Protein AF-A0A9D5Q5E6-F1 (afdb_monomer_lite)

Structure (mmCIF, N/CA/C/O backbone):
data_AF-A0A9D5Q5E6-F1
#
_entry.id   AF-A0A9D5Q5E6-F1
#
loop_
_atom_site.group_PDB
_atom_site.id
_atom_site.type_symbol
_atom_site.label_atom_id
_atom_site.label_alt_id
_atom_site.label_comp_id
_atom_site.label_asym_id
_atom_site.label_entity_id
_atom_site.label_seq_id
_atom_site.pdbx_PDB_ins_code
_atom_site.Cartn_x
_atom_site.Cartn_y
_atom_site.Cartn_z
_atom_site.occupancy
_atom_site.B_iso_or_equiv
_atom_site.auth_seq_id
_atom_site.auth_comp_id
_atom_site.auth_asym_id
_atom_site.auth_atom_id
_atom_site.pdbx_PDB_model_num
ATOM 1 N N . MET A 1 1 ? -16.516 4.864 -11.987 1.00 48.09 1 MET A N 1
ATOM 2 C CA . MET A 1 1 ? -15.771 4.654 -13.246 1.00 48.09 1 MET A CA 1
ATOM 3 C C . MET A 1 1 ? -14.841 3.491 -12.986 1.00 48.09 1 MET A C 1
ATOM 5 O O . MET A 1 1 ? -14.212 3.522 -11.937 1.00 48.09 1 MET A O 1
ATOM 9 N N . ALA A 1 2 ? -14.815 2.476 -13.851 1.00 57.34 2 ALA A N 1
ATOM 10 C CA . ALA A 1 2 ? -13.846 1.395 -13.704 1.00 57.34 2 ALA A CA 1
ATOM 11 C C . ALA A 1 2 ? -12.434 1.985 -13.795 1.00 57.34 2 ALA A C 1
ATOM 13 O O . ALA A 1 2 ? -12.179 2.840 -14.645 1.00 57.34 2 ALA A O 1
ATOM 14 N N . LEU A 1 3 ? -11.553 1.569 -12.896 1.00 66.50 3 LEU A N 1
ATOM 15 C CA . LEU A 1 3 ? -10.148 1.951 -12.913 1.00 66.50 3 LEU A CA 1
ATOM 16 C C . LEU A 1 3 ? -9.490 1.656 -14.273 1.00 66.50 3 LEU A C 1
ATOM 18 O O . LEU A 1 3 ? -9.472 0.511 -14.727 1.00 66.50 3 LEU A O 1
ATOM 22 N N . GLU A 1 4 ? -8.895 2.678 -14.888 1.00 73.44 4 GLU A N 1
ATOM 23 C CA . GLU A 1 4 ? -8.031 2.489 -16.053 1.00 73.44 4 GLU A CA 1
ATOM 24 C C . GLU A 1 4 ? -6.673 1.936 -15.614 1.00 73.44 4 GLU A C 1
ATOM 26 O O . GLU A 1 4 ? -5.995 2.521 -14.767 1.00 73.44 4 GLU A O 1
ATOM 31 N N . ILE A 1 5 ? -6.290 0.800 -16.197 1.00 73.75 5 ILE A N 1
ATOM 32 C CA . ILE A 1 5 ? -5.029 0.112 -15.927 1.00 73.75 5 ILE A CA 1
ATOM 33 C C . ILE A 1 5 ? -4.116 0.250 -17.150 1.00 73.75 5 ILE A C 1
ATOM 35 O O . ILE A 1 5 ? -4.517 -0.177 -18.233 1.00 73.75 5 ILE A O 1
ATOM 39 N N . PRO A 1 6 ? -2.905 0.817 -17.001 1.00 76.31 6 PRO A N 1
ATOM 40 C CA . PRO A 1 6 ? -1.947 0.921 -18.100 1.00 76.31 6 PRO A CA 1
ATOM 41 C C . PRO A 1 6 ? -1.472 -0.436 -18.614 1.00 76.31 6 PRO A C 1
ATOM 43 O O . PRO A 1 6 ? -1.424 -1.416 -17.869 1.00 76.31 6 PRO A O 1
ATOM 46 N N . ASP A 1 7 ? -1.032 -0.468 -19.870 1.00 76.62 7 ASP A N 1
ATOM 47 C CA . ASP A 1 7 ? -0.421 -1.655 -20.467 1.00 76.62 7 ASP A CA 1
ATOM 48 C C . ASP A 1 7 ? 0.813 -2.131 -19.677 1.00 76.62 7 ASP A C 1
ATOM 50 O O . ASP A 1 7 ? 1.563 -1.344 -19.089 1.00 76.62 7 ASP A O 1
ATOM 54 N N . GLY A 1 8 ? 1.033 -3.449 -19.676 1.00 76.00 8 GLY A N 1
ATOM 55 C CA . GLY A 1 8 ? 2.128 -4.084 -18.931 1.00 76.00 8 GLY A CA 1
ATOM 56 C C . GLY A 1 8 ? 1.848 -4.275 -17.436 1.00 76.00 8 GLY A C 1
ATOM 57 O O . GLY A 1 8 ? 2.757 -4.611 -16.681 1.00 76.00 8 GLY A O 1
ATOM 58 N N . VAL A 1 9 ? 0.60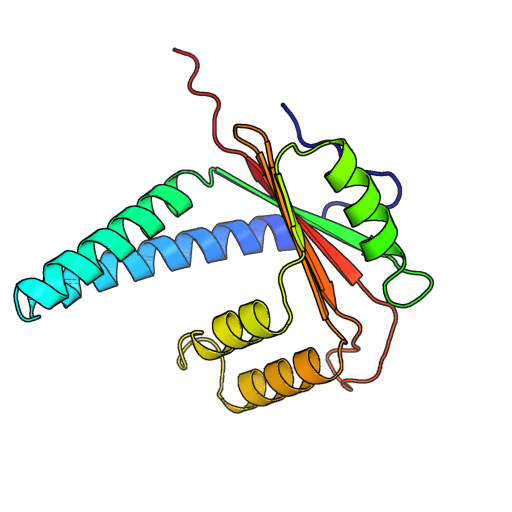0 -4.072 -17.007 1.00 83.44 9 VAL A N 1
ATOM 59 C CA . VAL A 1 9 ? 0.140 -4.294 -15.636 1.00 83.44 9 VAL A CA 1
ATOM 60 C C . VAL A 1 9 ? -0.845 -5.466 -15.614 1.00 83.44 9 VAL A C 1
ATOM 62 O O . VAL A 1 9 ? -1.860 -5.454 -16.309 1.00 83.44 9 VAL A O 1
ATOM 65 N N . VAL A 1 10 ? -0.562 -6.491 -14.809 1.00 84.75 10 VAL A N 1
ATOM 66 C CA . VAL A 1 10 ? -1.355 -7.729 -14.741 1.00 84.75 10 VAL A CA 1
ATOM 67 C C . VAL A 1 10 ? -1.984 -7.874 -13.361 1.00 84.75 10 VAL A C 1
ATOM 69 O O . VAL A 1 10 ? -1.306 -7.764 -12.340 1.00 84.75 10 VAL A O 1
ATOM 72 N N . ARG A 1 11 ? -3.294 -8.137 -13.308 1.00 84.56 11 ARG A N 1
ATOM 73 C CA . ARG A 1 11 ? -4.002 -8.376 -12.043 1.00 84.56 11 ARG A CA 1
ATOM 74 C C . ARG A 1 11 ? -3.534 -9.685 -11.411 1.00 84.56 11 ARG A C 1
ATOM 76 O O . ARG A 1 11 ? -3.594 -10.733 -12.049 1.00 84.56 11 ARG A O 1
ATOM 83 N N . ASP A 1 12 ? -3.169 -9.642 -10.135 1.00 84.31 12 ASP A N 1
ATOM 84 C CA . ASP A 1 12 ? -2.962 -10.842 -9.329 1.00 84.31 12 ASP A CA 1
ATOM 85 C C . ASP A 1 12 ? -4.245 -11.144 -8.548 1.00 84.31 12 ASP A C 1
ATOM 87 O O . ASP A 1 12 ? -4.551 -10.501 -7.540 1.00 84.31 12 ASP A O 1
ATOM 91 N N . ALA A 1 13 ? -5.017 -12.118 -9.030 1.00 82.62 13 ALA A N 1
ATOM 92 C CA . ALA A 1 13 ? -6.283 -12.500 -8.411 1.00 82.62 13 ALA A CA 1
ATOM 93 C C . ALA A 1 13 ? -6.100 -13.019 -6.975 1.00 82.62 13 ALA A C 1
ATOM 95 O O . ALA A 1 13 ? -6.855 -12.626 -6.088 1.00 82.62 13 ALA A O 1
ATOM 96 N N . ALA A 1 14 ? -5.070 -13.833 -6.721 1.00 80.44 14 ALA A N 1
ATOM 97 C CA . ALA A 1 14 ? -4.831 -14.414 -5.403 1.00 80.44 14 ALA A CA 1
ATOM 98 C C . ALA A 1 14 ? -4.438 -13.339 -4.380 1.00 80.44 14 ALA A C 1
ATOM 100 O O . ALA A 1 14 ? -4.939 -13.329 -3.254 1.00 80.44 14 ALA A O 1
ATOM 101 N N . LEU A 1 15 ? -3.571 -12.402 -4.776 1.00 76.31 15 LEU A N 1
ATOM 102 C CA . LEU A 1 15 ? -3.165 -11.286 -3.928 1.00 76.31 15 LEU A CA 1
ATOM 103 C C . LEU A 1 15 ? -4.311 -10.288 -3.719 1.00 76.31 15 LEU A C 1
ATOM 105 O O . LEU A 1 15 ? -4.460 -9.778 -2.612 1.00 76.31 15 LEU A O 1
ATOM 109 N N . SER A 1 16 ? -5.157 -10.071 -4.731 1.00 81.56 16 SER A N 1
ATOM 110 C CA . SER A 1 16 ? -6.384 -9.267 -4.614 1.00 81.56 16 SER A CA 1
ATOM 111 C C . SER A 1 16 ? -7.350 -9.864 -3.584 1.00 81.56 16 SER A C 1
ATOM 113 O O . SER A 1 16 ? -7.750 -9.190 -2.636 1.00 81.56 16 SER A O 1
ATOM 115 N N . GLU A 1 17 ? -7.661 -11.159 -3.692 1.00 82.06 17 GLU A N 1
ATOM 116 C CA . GLU A 1 17 ? -8.508 -11.869 -2.723 1.00 82.06 17 GLU A CA 1
ATOM 117 C C . GLU A 1 17 ? -7.907 -11.875 -1.312 1.00 82.06 17 GLU A C 1
ATOM 119 O O . GLU A 1 17 ? -8.618 -11.792 -0.306 1.00 82.06 17 GLU A O 1
ATOM 124 N N . HIS A 1 18 ? -6.583 -11.995 -1.209 1.00 79.19 18 HIS A N 1
ATOM 125 C CA . HIS A 1 18 ? -5.899 -11.943 0.075 1.00 79.19 18 HIS A CA 1
ATOM 126 C C . HIS A 1 18 ? -5.947 -10.542 0.700 1.00 79.19 18 HIS A C 1
ATOM 128 O O . HIS A 1 18 ? -6.211 -10.426 1.895 1.00 79.19 18 HIS A O 1
ATOM 134 N N . ALA A 1 19 ? -5.760 -9.486 -0.094 1.00 76.81 19 ALA A N 1
ATOM 135 C CA . ALA A 1 19 ? -5.818 -8.105 0.373 1.00 76.81 19 ALA A CA 1
ATOM 136 C C . ALA A 1 19 ? -7.210 -7.736 0.908 1.00 76.81 19 ALA A C 1
ATOM 138 O O . ALA A 1 19 ? -7.308 -7.136 1.979 1.00 76.81 19 ALA A O 1
ATOM 139 N N . VAL A 1 20 ? -8.281 -8.165 0.229 1.00 79.69 20 VAL A N 1
ATOM 140 C CA . VAL A 1 20 ? -9.662 -8.002 0.722 1.00 79.69 20 VAL A CA 1
ATOM 141 C C . VAL A 1 20 ? -9.845 -8.695 2.074 1.00 79.69 20 VAL A C 1
ATOM 143 O O . VAL A 1 20 ? -10.355 -8.084 3.013 1.00 79.69 20 VAL A O 1
ATOM 146 N N . ARG A 1 21 ? -9.366 -9.938 2.222 1.00 80.25 21 ARG A N 1
ATOM 147 C CA . ARG A 1 21 ? -9.436 -10.656 3.507 1.00 80.25 21 ARG A CA 1
ATOM 148 C C . ARG A 1 21 ? -8.668 -9.949 4.620 1.00 80.25 21 ARG A C 1
ATOM 150 O O . ARG A 1 21 ? -9.165 -9.877 5.738 1.00 80.25 21 ARG A O 1
ATOM 157 N N . ILE A 1 22 ? -7.478 -9.412 4.337 1.00 75.88 22 ILE A N 1
ATOM 158 C CA . ILE A 1 22 ? -6.718 -8.635 5.328 1.00 75.88 22 ILE A CA 1
ATOM 159 C C . ILE A 1 22 ? -7.503 -7.388 5.744 1.00 75.88 22 ILE A C 1
ATOM 161 O O . ILE A 1 22 ? -7.592 -7.112 6.938 1.00 75.88 22 ILE A O 1
ATOM 165 N N . ALA A 1 23 ? -8.096 -6.656 4.797 1.00 74.25 23 ALA A N 1
ATOM 166 C CA . ALA A 1 23 ? -8.898 -5.473 5.111 1.00 74.25 23 ALA A CA 1
ATOM 167 C C . ALA A 1 23 ? -10.092 -5.815 6.021 1.00 74.25 23 ALA A C 1
ATOM 169 O O . ALA A 1 23 ? -10.304 -5.135 7.025 1.00 74.25 23 ALA A O 1
ATOM 170 N N . GLN A 1 24 ? -10.785 -6.924 5.744 1.00 75.69 24 GLN A N 1
ATOM 171 C CA . GLN A 1 24 ? -11.865 -7.444 6.591 1.00 75.69 24 GLN A CA 1
ATOM 172 C C . GLN A 1 24 ? -11.375 -7.823 7.993 1.00 75.69 24 GLN A C 1
ATOM 174 O O . GLN A 1 24 ? -11.976 -7.438 8.994 1.00 75.69 24 GLN A O 1
ATOM 179 N N . MET A 1 25 ? -10.234 -8.509 8.099 1.00 75.81 25 MET A N 1
ATOM 180 C CA . MET A 1 25 ? -9.642 -8.822 9.403 1.00 75.81 25 MET A CA 1
ATOM 181 C C . MET A 1 25 ? -9.287 -7.555 10.196 1.00 75.81 25 MET A C 1
ATOM 183 O O . MET A 1 25 ? -9.464 -7.528 11.413 1.00 75.81 25 MET A O 1
ATOM 187 N N . VAL A 1 26 ? -8.792 -6.501 9.536 1.00 73.75 26 VAL A N 1
ATOM 188 C CA . VAL A 1 26 ? -8.505 -5.214 10.192 1.00 73.75 26 VAL A CA 1
ATOM 189 C C . VAL A 1 26 ? -9.796 -4.555 10.690 1.00 73.75 26 VAL A C 1
ATOM 191 O O . VAL A 1 26 ? -9.805 -4.072 11.822 1.00 73.75 26 VAL A O 1
ATOM 194 N N . GLN A 1 27 ? -10.892 -4.595 9.921 1.00 71.81 27 GLN A N 1
ATOM 195 C CA . GLN A 1 27 ? -12.209 -4.123 10.381 1.00 71.81 27 GLN A CA 1
ATOM 196 C C . GLN A 1 27 ? -12.664 -4.854 11.646 1.00 71.81 27 GLN A C 1
ATOM 198 O O . GLN A 1 27 ? -13.043 -4.214 12.627 1.00 71.81 27 GLN A O 1
ATOM 203 N N . GLU A 1 28 ? -12.565 -6.186 11.670 1.00 73.12 28 GLU A N 1
ATOM 204 C CA . GLU A 1 28 ? -12.929 -6.990 12.843 1.00 73.12 28 GLU A CA 1
ATOM 205 C C . GLU A 1 28 ? -12.081 -6.639 14.074 1.00 73.12 28 GLU A C 1
ATOM 207 O O . GLU A 1 28 ? -12.587 -6.598 15.199 1.00 73.12 28 GLU A O 1
ATOM 212 N N . GLN A 1 29 ? -10.785 -6.374 13.886 1.00 69.44 29 GLN A N 1
ATOM 213 C CA . GLN A 1 29 ? -9.899 -5.961 14.974 1.00 69.44 29 GLN A CA 1
ATOM 214 C C . GLN A 1 29 ? -10.208 -4.545 15.472 1.00 69.44 29 GLN A C 1
ATOM 216 O O . GLN A 1 29 ? -10.176 -4.314 16.681 1.00 69.44 29 GLN A O 1
ATOM 221 N N . MET A 1 30 ? -10.551 -3.615 14.579 1.00 71.94 30 MET A N 1
ATOM 222 C CA . MET A 1 30 ? -10.951 -2.260 14.964 1.00 71.94 30 MET A CA 1
ATOM 223 C C . MET A 1 30 ? -12.279 -2.239 15.725 1.00 71.94 30 MET A C 1
ATOM 225 O O . MET A 1 30 ? -12.372 -1.567 16.751 1.00 71.94 30 MET A O 1
ATOM 229 N N . ALA A 1 31 ? -13.249 -3.065 15.325 1.00 69.56 31 ALA A N 1
ATOM 230 C CA . ALA A 1 31 ? -14.492 -3.240 16.073 1.00 69.56 31 ALA A CA 1
ATOM 231 C C . ALA A 1 31 ? -14.241 -3.766 17.502 1.00 69.56 31 ALA A C 1
ATOM 233 O O . ALA A 1 31 ? -14.884 -3.330 18.457 1.00 69.56 31 ALA A O 1
ATOM 234 N N . ARG A 1 32 ? -13.261 -4.666 17.684 1.00 71.19 32 ARG A N 1
ATOM 235 C CA . ARG A 1 32 ? -12.840 -5.135 19.020 1.00 71.19 32 ARG A CA 1
ATOM 236 C C . ARG A 1 32 ? -12.134 -4.043 19.827 1.00 71.19 32 ARG A C 1
ATOM 238 O O . ARG A 1 32 ? -12.390 -3.923 21.022 1.00 71.19 32 ARG A O 1
ATOM 245 N N . LEU A 1 33 ? -11.280 -3.235 19.196 1.00 66.81 33 LEU A N 1
ATOM 246 C CA . LEU A 1 33 ? -10.624 -2.089 19.841 1.00 66.81 33 LEU A CA 1
ATOM 247 C C . LEU A 1 33 ? -11.650 -1.075 20.368 1.00 66.81 33 LEU A C 1
ATOM 249 O O . LEU A 1 33 ? -11.513 -0.635 21.506 1.00 66.81 33 LEU A O 1
ATOM 253 N N . GLN A 1 34 ? -12.711 -0.785 19.608 1.00 69.00 34 GLN A N 1
ATOM 254 C CA . GLN A 1 34 ? -13.804 0.101 20.038 1.00 69.00 34 GLN A CA 1
ATOM 255 C C . GLN A 1 34 ? -14.536 -0.412 21.294 1.00 69.00 34 GLN A C 1
ATOM 257 O O . GLN A 1 34 ? -15.027 0.369 22.104 1.00 69.00 34 GLN A O 1
ATOM 262 N N . GLN A 1 35 ? -14.603 -1.733 21.489 1.00 68.38 35 GLN A N 1
ATOM 263 C CA . GLN A 1 35 ? -15.181 -2.327 22.700 1.00 68.38 35 GLN A CA 1
ATOM 264 C C . GLN A 1 35 ? -14.236 -2.218 23.906 1.00 68.38 35 GLN A C 1
ATOM 266 O O . GLN A 1 35 ? -14.696 -2.098 25.040 1.00 68.38 35 GLN A O 1
ATOM 271 N N . MET A 1 36 ? -12.918 -2.235 23.680 1.00 63.53 36 MET A N 1
ATOM 272 C CA . MET A 1 36 ? -11.906 -2.135 24.739 1.00 63.53 36 MET A CA 1
ATOM 273 C C . MET A 1 36 ? -11.676 -0.696 25.219 1.00 63.53 36 MET A C 1
ATOM 275 O O . MET A 1 36 ? -11.332 -0.489 26.380 1.00 63.53 36 MET A O 1
ATOM 279 N N . THR A 1 37 ? -11.902 0.313 24.376 1.00 64.50 37 THR A N 1
ATOM 280 C CA . THR A 1 37 ? -11.772 1.735 24.755 1.00 64.50 37 THR A CA 1
ATOM 281 C C . THR A 1 37 ? -12.834 2.187 25.760 1.00 64.50 37 THR A C 1
ATOM 283 O O . THR A 1 37 ? -12.668 3.229 26.392 1.00 64.50 37 THR A O 1
ATOM 286 N N . ALA A 1 38 ? -13.877 1.378 25.995 1.00 62.81 38 ALA A N 1
ATOM 287 C CA . ALA A 1 38 ? -14.893 1.589 27.028 1.00 62.81 38 ALA A CA 1
ATOM 288 C C . ALA A 1 38 ? -14.334 1.701 28.461 1.00 62.81 38 ALA A C 1
ATOM 290 O O . ALA A 1 38 ? -15.033 2.180 29.351 1.00 62.81 38 ALA A O 1
ATOM 291 N N . THR A 1 39 ? -13.088 1.274 28.693 1.00 64.69 39 THR A N 1
ATOM 292 C CA . THR A 1 39 ? -12.419 1.340 30.001 1.00 64.69 39 THR A CA 1
ATOM 293 C C . THR A 1 39 ? -11.445 2.517 30.143 1.00 64.69 39 THR A C 1
ATOM 295 O O . THR A 1 39 ? -10.736 2.596 31.146 1.00 64.69 39 THR A O 1
ATOM 298 N N . MET A 1 40 ? -11.346 3.404 29.145 1.00 75.38 40 MET A N 1
ATOM 299 C CA . MET A 1 40 ? -10.435 4.558 29.156 1.00 75.38 40 MET A CA 1
ATOM 300 C C . MET A 1 40 ? -11.063 5.793 29.824 1.00 75.38 40 MET A C 1
ATOM 302 O O . MET A 1 40 ? -12.274 5.881 29.997 1.00 75.38 40 MET A O 1
ATOM 306 N N . ALA A 1 41 ? -10.230 6.773 30.198 1.00 76.88 41 ALA A N 1
ATOM 307 C CA . ALA A 1 41 ? -10.711 8.079 30.653 1.00 76.88 41 ALA A CA 1
ATOM 308 C C . ALA A 1 41 ? -11.480 8.800 29.528 1.00 76.88 41 ALA A C 1
ATOM 310 O O . ALA A 1 41 ? -11.057 8.750 28.371 1.00 76.88 41 ALA A O 1
ATOM 311 N N . ALA A 1 42 ? -12.573 9.488 29.879 1.00 75.25 42 ALA A N 1
ATOM 312 C CA . ALA A 1 42 ? -13.582 9.986 28.936 1.00 75.25 42 ALA A CA 1
ATOM 313 C C . ALA A 1 42 ? -13.010 10.809 27.764 1.00 75.25 42 ALA A C 1
ATOM 315 O O . ALA A 1 42 ? -13.370 10.568 26.615 1.00 75.25 42 ALA A O 1
ATOM 316 N N . ASP A 1 43 ? -12.068 11.718 28.021 1.00 75.00 43 ASP A N 1
ATOM 317 C CA . ASP A 1 43 ? -11.520 12.594 26.974 1.00 75.00 43 ASP A CA 1
ATOM 318 C C . ASP A 1 43 ? -10.640 11.831 25.968 1.00 75.00 43 ASP A C 1
ATOM 320 O O . ASP A 1 43 ? -10.718 12.054 24.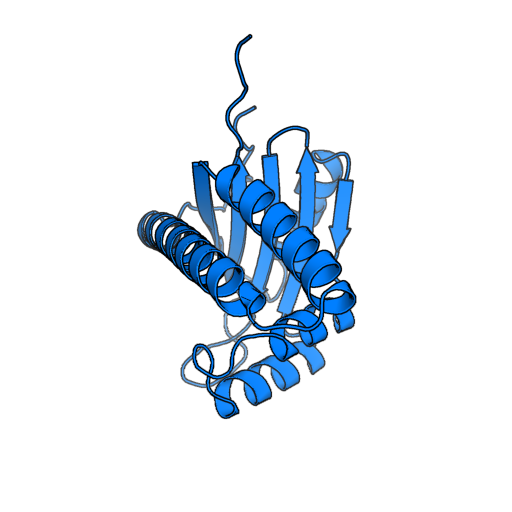760 1.00 75.00 43 ASP A O 1
ATOM 324 N N . ALA A 1 44 ? -9.838 10.872 26.446 1.00 67.12 44 ALA A N 1
ATOM 325 C CA . ALA A 1 44 ? -9.031 10.007 25.583 1.00 67.12 44 ALA A CA 1
ATOM 326 C C . ALA A 1 44 ? -9.910 9.005 24.817 1.00 67.12 44 ALA A C 1
ATOM 328 O O . ALA A 1 44 ? -9.636 8.691 23.660 1.00 67.12 44 ALA A O 1
ATOM 329 N N . GLN A 1 45 ? -10.989 8.537 25.445 1.00 72.12 45 GLN A N 1
ATOM 330 C CA . GLN A 1 45 ? -11.961 7.641 24.833 1.00 72.12 45 GLN A CA 1
ATOM 331 C C . GLN A 1 45 ? -12.676 8.299 23.645 1.00 72.12 45 GLN A C 1
ATOM 333 O O . GLN A 1 45 ? -12.833 7.651 22.615 1.00 72.12 45 GLN A O 1
ATOM 338 N N . VAL A 1 46 ? -13.071 9.574 23.749 1.00 76.62 46 VAL A N 1
ATOM 339 C CA . VAL A 1 46 ? -13.742 10.298 22.652 1.00 76.62 46 VAL A CA 1
ATOM 340 C C . VAL A 1 46 ? -12.839 10.407 21.422 1.00 76.62 46 VAL A C 1
ATOM 342 O O . VAL A 1 46 ? -13.266 10.056 20.324 1.00 76.62 46 VAL A O 1
ATOM 345 N N . VAL A 1 47 ? -11.582 10.828 21.604 1.00 72.44 47 VAL A N 1
ATOM 346 C CA . VAL A 1 47 ? -10.624 10.993 20.494 1.00 72.44 47 VAL A CA 1
ATOM 347 C C . VAL A 1 47 ? -10.322 9.655 19.820 1.00 72.44 47 VAL A C 1
ATOM 349 O O . VAL A 1 47 ? -10.326 9.556 18.593 1.00 72.44 47 VAL A O 1
ATOM 352 N N . VAL A 1 48 ? -10.089 8.606 20.612 1.00 69.56 48 VAL A N 1
ATOM 353 C CA . VAL A 1 48 ? -9.797 7.271 20.077 1.00 69.56 48 VAL A CA 1
ATOM 354 C C . VAL A 1 48 ? -11.024 6.680 19.381 1.00 69.56 48 VAL A C 1
ATOM 356 O O . VAL A 1 48 ? -10.884 6.117 18.299 1.00 69.56 48 VAL A O 1
ATOM 359 N N . ASN A 1 49 ? -12.227 6.846 19.936 1.00 74.75 49 ASN A N 1
ATOM 360 C CA . ASN A 1 49 ? -13.452 6.357 19.305 1.00 74.75 49 ASN A CA 1
ATOM 361 C C . ASN A 1 49 ? -13.749 7.075 17.988 1.00 74.75 49 ASN A C 1
ATOM 363 O O . ASN A 1 49 ? -14.107 6.401 17.031 1.00 74.75 49 ASN A O 1
ATOM 367 N N . GLN A 1 50 ? -13.527 8.390 17.895 1.00 75.12 50 GLN A N 1
ATOM 368 C CA . GLN A 1 50 ? -13.641 9.106 16.620 1.00 75.12 50 GLN A CA 1
ATOM 369 C C . GLN A 1 50 ? -12.637 8.595 15.585 1.00 75.12 50 GLN A C 1
ATOM 371 O O . GLN A 1 50 ? -13.009 8.344 14.442 1.00 75.12 50 GLN A O 1
ATOM 376 N N . ALA A 1 51 ? -11.378 8.382 15.979 1.00 69.50 51 ALA A N 1
ATOM 377 C CA . ALA A 1 51 ? -10.366 7.843 15.074 1.00 69.50 51 ALA A CA 1
ATOM 378 C C . ALA A 1 51 ? -10.711 6.419 14.595 1.00 69.50 51 ALA A C 1
ATOM 380 O O . ALA A 1 51 ? -10.511 6.097 13.423 1.00 69.50 51 ALA A O 1
ATOM 381 N N . ILE A 1 52 ? -11.253 5.575 15.482 1.00 72.62 52 ILE A N 1
ATOM 382 C CA . ILE A 1 52 ? -11.708 4.221 15.140 1.00 72.62 52 ILE A CA 1
ATOM 383 C C . ILE A 1 52 ? -12.941 4.273 14.234 1.00 72.62 52 ILE A C 1
ATOM 385 O O . ILE A 1 52 ? -12.956 3.585 13.220 1.00 72.62 52 ILE A O 1
ATOM 389 N N . GLU A 1 53 ? -13.942 5.097 14.544 1.00 76.50 53 GLU A N 1
ATOM 390 C CA . GLU A 1 53 ? -15.145 5.254 13.719 1.00 76.50 53 GLU A CA 1
ATOM 391 C C . GLU A 1 53 ? -14.808 5.775 12.321 1.00 76.50 53 GLU A C 1
ATOM 393 O O . GLU A 1 53 ? -15.310 5.244 11.332 1.00 76.50 53 GLU A O 1
ATOM 398 N N . GLU A 1 54 ? -13.910 6.756 12.202 1.00 72.44 54 GLU A N 1
ATOM 399 C CA . GLU A 1 54 ? -13.438 7.225 10.900 1.00 72.44 54 GLU A CA 1
ATOM 400 C C . GLU A 1 54 ? -12.680 6.138 10.133 1.00 72.44 54 GLU A C 1
ATOM 402 O O . GLU A 1 54 ? -12.869 5.990 8.922 1.00 72.44 54 GLU A O 1
ATOM 407 N N . ALA A 1 55 ? -11.823 5.371 10.811 1.00 69.56 55 ALA A N 1
ATOM 408 C CA . ALA A 1 55 ? -11.083 4.281 10.189 1.00 69.56 55 ALA A CA 1
ATOM 409 C C . ALA A 1 55 ? -12.021 3.152 9.731 1.00 69.56 55 ALA A C 1
ATOM 411 O O . ALA A 1 55 ? -11.906 2.694 8.594 1.00 69.56 55 ALA A O 1
ATOM 412 N N . MET A 1 56 ? -12.994 2.764 10.559 1.00 70.38 56 MET A N 1
ATOM 413 C CA . MET A 1 56 ? -14.022 1.781 10.217 1.00 70.38 56 MET A CA 1
ATOM 414 C C . MET A 1 56 ? -14.899 2.270 9.067 1.00 70.38 56 MET A C 1
ATOM 416 O O . MET A 1 56 ? -15.055 1.549 8.093 1.00 70.38 56 MET A O 1
ATOM 420 N N . ALA A 1 57 ? -15.368 3.520 9.086 1.00 68.88 57 ALA A N 1
ATOM 421 C CA . ALA A 1 57 ? -16.158 4.082 7.991 1.00 68.88 57 ALA A CA 1
ATOM 422 C C . ALA A 1 57 ? -15.381 4.145 6.663 1.00 68.88 57 ALA A C 1
ATOM 424 O O . ALA A 1 57 ? -15.979 4.058 5.590 1.00 68.88 57 ALA A O 1
ATOM 425 N N . ARG A 1 58 ? -14.051 4.309 6.706 1.00 67.19 58 ARG A N 1
ATOM 426 C CA . ARG A 1 58 ? -13.186 4.239 5.516 1.00 67.19 58 ARG A CA 1
ATOM 427 C C . ARG A 1 58 ? -12.980 2.807 5.031 1.00 67.19 58 ARG A C 1
ATOM 429 O O . ARG A 1 58 ? -12.903 2.610 3.824 1.00 67.19 58 ARG A O 1
ATOM 436 N N . LEU A 1 59 ? -12.880 1.839 5.940 1.00 69.12 59 LEU A N 1
ATOM 437 C CA . LEU A 1 59 ? -12.740 0.425 5.598 1.00 69.12 59 LEU A CA 1
ATOM 438 C C . LEU A 1 59 ? -14.061 -0.181 5.102 1.00 69.12 59 LEU A C 1
ATOM 440 O O . LEU A 1 59 ? -14.040 -0.917 4.126 1.00 69.12 59 LEU A O 1
ATOM 444 N N . ASP A 1 60 ? -15.206 0.187 5.684 1.00 67.88 60 ASP A N 1
ATOM 445 C CA . ASP A 1 60 ? -16.553 -0.269 5.275 1.00 67.88 60 ASP A CA 1
ATOM 446 C C . ASP A 1 60 ? -16.906 0.149 3.851 1.00 67.88 60 ASP A C 1
ATOM 448 O O . ASP A 1 60 ? -17.722 -0.468 3.175 1.00 67.88 60 ASP A O 1
ATOM 452 N N . ARG A 1 61 ? -16.251 1.206 3.382 1.00 66.06 61 ARG A N 1
ATOM 453 C CA . ARG A 1 61 ? -16.337 1.704 2.015 1.00 66.06 61 ARG A CA 1
ATOM 454 C C . ARG A 1 61 ? -15.519 0.863 1.020 1.00 66.06 61 ARG A C 1
ATOM 456 O O . ARG A 1 61 ? -15.678 1.034 -0.183 1.00 66.06 61 ARG A O 1
ATOM 463 N N . LEU A 1 62 ? -14.647 -0.034 1.479 1.00 68.38 62 LEU A N 1
ATOM 464 C CA . LEU A 1 62 ? -13.830 -0.889 0.617 1.00 68.38 62 LEU A CA 1
ATOM 465 C C . LEU A 1 62 ? -14.615 -2.143 0.212 1.00 68.38 62 LEU A C 1
ATOM 467 O O . LEU A 1 62 ? -14.554 -3.168 0.882 1.00 68.38 62 LEU A O 1
ATOM 471 N N . GLU A 1 63 ? -15.320 -2.090 -0.916 1.00 66.69 63 GLU A N 1
ATOM 472 C CA . GLU A 1 63 ? -15.974 -3.286 -1.474 1.00 66.69 63 GLU A CA 1
ATOM 473 C C . GLU A 1 63 ? -15.011 -4.153 -2.287 1.00 66.69 63 GLU A C 1
ATOM 475 O O . GLU A 1 63 ? -15.148 -5.376 -2.350 1.00 66.69 63 GLU A O 1
ATOM 480 N N . ARG A 1 64 ? -14.020 -3.521 -2.919 1.00 74.38 64 ARG A N 1
ATOM 481 C CA . ARG A 1 64 ? -13.079 -4.186 -3.815 1.00 74.38 64 ARG A CA 1
ATOM 482 C C . ARG A 1 64 ? -11.673 -3.658 -3.597 1.00 74.38 64 ARG A C 1
ATOM 484 O O . ARG A 1 64 ? -11.466 -2.450 -3.544 1.00 74.38 64 ARG A O 1
ATOM 491 N N . ILE A 1 65 ? -10.715 -4.576 -3.513 1.00 78.69 65 ILE A N 1
ATOM 492 C CA . ILE A 1 65 ? -9.284 -4.280 -3.547 1.00 78.69 65 ILE A CA 1
ATOM 493 C C . ILE A 1 65 ? -8.693 -5.119 -4.670 1.00 78.69 65 ILE A C 1
ATOM 495 O O . ILE A 1 65 ? -8.576 -6.337 -4.545 1.00 78.69 65 ILE A O 1
ATOM 499 N N . ASP A 1 66 ? -8.347 -4.471 -5.774 1.00 82.31 66 ASP A N 1
ATOM 500 C CA . ASP A 1 66 ? -7.591 -5.120 -6.833 1.00 82.31 66 ASP A CA 1
ATOM 501 C C . ASP A 1 66 ? -6.114 -4.814 -6.667 1.00 82.31 66 ASP A C 1
ATOM 503 O O . ASP A 1 66 ? -5.718 -3.656 -6.525 1.00 82.31 66 ASP A O 1
ATOM 507 N N . VAL A 1 67 ? -5.309 -5.867 -6.719 1.00 82.06 67 VAL A N 1
ATOM 508 C CA . VAL A 1 67 ? -3.859 -5.777 -6.722 1.00 82.06 67 VAL A CA 1
ATOM 509 C C . VAL A 1 67 ? -3.355 -6.182 -8.092 1.00 82.06 67 VAL A C 1
ATOM 511 O O . VAL A 1 67 ? -3.623 -7.281 -8.582 1.00 82.06 67 VAL A O 1
ATOM 514 N N . TYR A 1 68 ? -2.595 -5.286 -8.697 1.00 82.75 68 TYR A N 1
ATOM 515 C CA . TYR A 1 68 ? -1.924 -5.511 -9.957 1.00 82.75 68 TYR A CA 1
ATOM 516 C C . TYR A 1 68 ? -0.419 -5.485 -9.765 1.00 82.75 68 TYR A C 1
ATOM 518 O O . TYR A 1 68 ? 0.095 -4.803 -8.879 1.00 82.75 68 TYR A O 1
ATOM 526 N N . ARG A 1 69 ? 0.280 -6.225 -10.616 1.00 83.44 69 ARG A N 1
ATOM 527 C CA . ARG A 1 69 ? 1.733 -6.272 -10.687 1.00 83.44 69 ARG A CA 1
ATOM 528 C C . ARG A 1 69 ? 2.180 -5.683 -12.009 1.00 83.44 69 ARG A C 1
ATOM 530 O O . ARG A 1 69 ? 1.631 -6.027 -13.053 1.00 83.44 69 ARG A O 1
ATOM 537 N N . ALA A 1 70 ? 3.180 -4.824 -11.949 1.00 81.56 70 ALA A N 1
ATOM 538 C CA . ALA A 1 70 ? 3.932 -4.396 -13.109 1.00 81.56 70 ALA A CA 1
ATOM 539 C C . ALA A 1 70 ? 5.357 -4.924 -12.969 1.00 81.56 70 ALA A C 1
ATOM 541 O O . ALA A 1 70 ? 6.010 -4.683 -11.949 1.00 81.56 70 ALA A O 1
ATOM 542 N N . GLU A 1 71 ? 5.800 -5.661 -13.981 1.00 75.12 71 GLU A N 1
ATOM 543 C CA . GLU A 1 71 ? 7.189 -6.093 -14.093 1.00 75.12 71 GLU A CA 1
ATOM 544 C C . GLU A 1 71 ? 8.068 -4.906 -14.506 1.00 75.12 71 GLU A C 1
ATOM 546 O O . GLU A 1 71 ? 7.639 -4.002 -15.235 1.00 75.12 71 GLU A O 1
ATOM 551 N N . GLU A 1 72 ? 9.304 -4.901 -14.014 1.00 73.62 72 GLU A N 1
ATOM 552 C CA . GLU A 1 72 ? 10.278 -3.842 -14.256 1.00 73.62 72 GLU A CA 1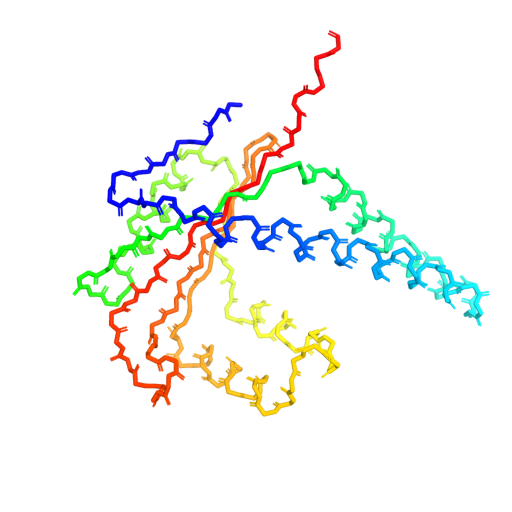
ATOM 553 C C . GLU A 1 72 ? 11.531 -4.407 -14.917 1.00 73.62 72 GLU A C 1
ATOM 555 O O . GLU A 1 72 ? 12.154 -5.326 -14.390 1.00 73.62 72 GLU A O 1
ATOM 560 N N . SER A 1 73 ? 11.951 -3.805 -16.033 1.00 73.75 73 SER A N 1
ATOM 561 C CA . SER A 1 73 ? 13.267 -4.069 -16.631 1.00 73.75 73 SER A CA 1
ATOM 562 C C . SER A 1 73 ? 14.411 -3.353 -15.905 1.00 73.75 73 SER A C 1
ATOM 564 O O . SER A 1 73 ? 15.567 -3.756 -16.033 1.00 73.75 73 SER A O 1
ATOM 566 N N . ALA A 1 74 ? 14.109 -2.307 -15.133 1.00 71.75 74 ALA A N 1
ATOM 567 C CA . ALA A 1 74 ? 15.051 -1.608 -14.268 1.00 71.75 74 ALA A CA 1
ATOM 568 C C . ALA A 1 74 ? 14.353 -1.092 -12.995 1.00 71.75 74 ALA A C 1
ATOM 570 O O . ALA A 1 74 ? 13.182 -0.711 -13.071 1.00 71.75 74 ALA A O 1
ATOM 571 N N . PRO A 1 75 ? 15.054 -1.017 -11.844 1.00 73.25 75 PRO A N 1
ATOM 572 C CA . PRO A 1 75 ? 14.462 -0.542 -10.596 1.00 73.25 75 PRO A CA 1
ATOM 573 C C . PRO A 1 75 ? 13.770 0.819 -10.749 1.00 73.25 75 PRO A C 1
ATOM 575 O O . PRO A 1 75 ? 14.402 1.825 -11.071 1.00 73.25 75 PRO A O 1
ATOM 578 N N . GLY A 1 76 ? 12.464 0.840 -10.500 1.00 75.31 76 GLY A N 1
ATOM 579 C CA . GLY A 1 76 ? 11.620 2.033 -10.438 1.00 75.31 76 GLY A CA 1
ATOM 580 C C . GLY A 1 76 ? 11.039 2.495 -11.758 1.00 75.31 76 GLY A C 1
ATOM 581 O O . GLY A 1 76 ? 10.286 3.470 -11.783 1.00 75.31 76 GLY A O 1
ATOM 582 N N . GLU A 1 77 ? 11.323 1.778 -12.839 1.00 81.06 77 GLU A N 1
ATOM 583 C CA . GLU A 1 77 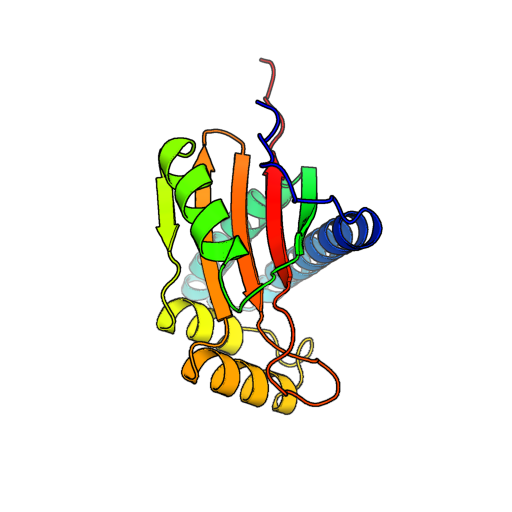? 10.815 2.105 -14.164 1.00 81.06 77 GLU A CA 1
ATOM 584 C C . GLU A 1 77 ? 9.282 2.035 -14.225 1.00 81.06 77 GLU A C 1
ATOM 586 O O . GLU A 1 77 ? 8.630 2.959 -14.720 1.00 81.06 77 GLU A O 1
ATOM 591 N N . ALA A 1 78 ? 8.684 0.961 -13.693 1.00 83.81 78 ALA A N 1
ATOM 592 C CA . ALA A 1 78 ? 7.231 0.825 -13.685 1.00 83.81 78 ALA A CA 1
ATOM 593 C C . ALA A 1 78 ? 6.580 1.856 -12.763 1.00 83.81 78 ALA A C 1
ATOM 595 O O . ALA A 1 78 ? 5.553 2.420 -13.140 1.00 83.81 78 ALA A O 1
ATOM 596 N N . TYR A 1 79 ? 7.186 2.156 -11.610 1.00 86.50 79 TYR A N 1
ATOM 597 C CA . TYR A 1 79 ? 6.681 3.190 -10.710 1.00 86.50 79 TYR A CA 1
ATOM 598 C C . TYR A 1 79 ? 6.598 4.551 -11.402 1.00 86.50 79 TYR A C 1
ATOM 600 O O . TYR A 1 79 ? 5.536 5.162 -11.383 1.00 86.50 79 TYR A O 1
ATOM 608 N N . GLU A 1 80 ? 7.674 5.020 -12.040 1.00 87.62 80 GLU A N 1
ATOM 609 C CA . GLU A 1 80 ? 7.684 6.333 -12.703 1.00 87.62 80 GLU A CA 1
ATOM 610 C C . GLU A 1 80 ? 6.633 6.416 -13.813 1.00 87.62 80 GLU A C 1
ATOM 612 O O . GLU A 1 80 ? 5.864 7.378 -13.891 1.00 87.62 80 GLU A O 1
ATOM 617 N N . ARG A 1 81 ? 6.537 5.364 -14.634 1.00 88.06 81 ARG A N 1
ATOM 618 C CA . ARG A 1 81 ? 5.537 5.269 -15.703 1.00 88.06 81 ARG A CA 1
ATOM 619 C C . ARG A 1 81 ? 4.109 5.314 -15.151 1.00 88.06 81 ARG A C 1
ATOM 621 O O . ARG A 1 81 ? 3.273 6.057 -15.664 1.00 88.06 81 ARG A O 1
ATOM 628 N N . LEU A 1 82 ? 3.829 4.538 -14.105 1.00 88.00 82 LEU A N 1
ATOM 629 C CA . LEU A 1 82 ? 2.503 4.449 -13.488 1.00 88.00 82 LEU A CA 1
ATOM 630 C C . LEU A 1 82 ? 2.142 5.723 -12.721 1.00 88.00 82 LEU A C 1
ATOM 632 O O . LEU A 1 82 ? 1.010 6.192 -12.815 1.00 88.00 82 LEU A O 1
ATOM 636 N N . ALA A 1 83 ? 3.093 6.317 -12.004 1.00 89.31 83 ALA A N 1
ATOM 637 C CA . ALA A 1 83 ? 2.902 7.576 -11.297 1.00 89.31 83 ALA A CA 1
ATOM 638 C C . ALA A 1 83 ? 2.602 8.718 -12.273 1.00 89.31 83 ALA A C 1
ATOM 640 O O . ALA A 1 83 ? 1.675 9.492 -12.037 1.00 89.31 83 ALA A O 1
ATOM 641 N N . ALA A 1 84 ? 3.328 8.798 -13.393 1.00 89.88 84 ALA A N 1
ATOM 642 C CA . ALA A 1 84 ? 3.053 9.772 -14.445 1.00 89.88 84 ALA A CA 1
ATOM 643 C C . ALA A 1 84 ? 1.647 9.590 -15.039 1.00 89.88 84 ALA A C 1
ATOM 645 O O . ALA A 1 84 ? 0.927 10.575 -15.185 1.00 89.88 84 ALA A O 1
ATOM 646 N N . PHE A 1 85 ? 1.233 8.347 -15.314 1.00 89.06 85 PHE A N 1
ATOM 647 C CA . PHE A 1 85 ? -0.114 8.036 -15.801 1.00 89.06 85 PHE A CA 1
ATOM 648 C C . PHE A 1 85 ? -1.208 8.446 -14.802 1.00 89.06 85 PHE A C 1
ATOM 650 O O . PHE A 1 85 ? -2.132 9.175 -15.144 1.00 89.06 85 PHE A O 1
ATOM 657 N N . TYR A 1 86 ? -1.111 8.033 -13.537 1.00 87.88 86 TYR A N 1
ATOM 658 C CA . TYR A 1 86 ? -2.160 8.346 -12.563 1.00 87.88 86 TYR A CA 1
ATOM 659 C C . TYR A 1 86 ? -2.197 9.822 -12.170 1.00 87.88 86 TYR A C 1
ATOM 661 O O . TYR A 1 86 ? -3.265 10.328 -11.833 1.00 87.88 86 TYR A O 1
ATOM 669 N N . ARG A 1 87 ? -1.076 10.543 -12.270 1.00 89.94 87 ARG A N 1
ATOM 670 C CA . ARG A 1 87 ? -1.035 11.994 -12.051 1.00 89.94 87 ARG A CA 1
ATOM 671 C C . ARG A 1 87 ? -1.853 12.773 -13.085 1.00 89.94 87 ARG A C 1
ATOM 673 O O . ARG A 1 87 ? -2.351 13.842 -12.752 1.00 89.94 87 ARG A O 1
ATOM 680 N N . THR A 1 88 ? -1.998 12.275 -14.315 1.00 87.25 88 THR A N 1
ATOM 681 C CA . THR A 1 88 ? -2.849 12.930 -15.326 1.00 87.25 88 THR A CA 1
ATOM 682 C C . THR A 1 88 ? -4.329 12.590 -15.154 1.00 87.25 88 THR A C 1
ATOM 684 O O . THR A 1 88 ? -5.182 13.393 -15.524 1.00 87.25 88 THR A O 1
ATOM 687 N N . MET A 1 89 ? -4.632 11.422 -14.581 1.00 83.38 89 MET A N 1
ATOM 688 C CA . MET A 1 89 ? -5.991 10.886 -14.457 1.00 83.38 89 MET A CA 1
ATOM 689 C C . MET A 1 89 ? -6.682 11.235 -13.135 1.00 83.38 89 MET A C 1
ATOM 691 O O . MET A 1 89 ? -7.909 11.343 -13.086 1.00 83.38 89 MET A O 1
ATOM 695 N N . LEU A 1 90 ? -5.922 11.371 -12.047 1.00 83.75 90 LEU A N 1
ATOM 696 C CA . LEU A 1 90 ? -6.462 11.565 -10.704 1.00 83.75 90 LEU A CA 1
ATOM 697 C C . LEU A 1 90 ? -6.292 13.031 -10.268 1.00 83.75 90 LEU A C 1
ATOM 699 O O . LEU A 1 90 ? -5.165 13.524 -10.231 1.00 83.75 90 LEU A O 1
ATOM 703 N N . PRO A 1 91 ? -7.382 13.734 -9.898 1.00 80.31 91 PRO A N 1
ATOM 704 C CA . PRO A 1 91 ? -7.325 15.142 -9.497 1.00 80.31 91 PRO A CA 1
ATOM 705 C C . PRO A 1 91 ? -6.490 15.365 -8.232 1.00 80.31 91 PRO A C 1
ATOM 707 O O . PRO A 1 91 ? -5.918 16.437 -8.047 1.00 80.31 91 PRO A O 1
ATOM 710 N N . THR A 1 92 ? -6.394 14.353 -7.369 1.00 83.62 92 THR A N 1
ATOM 711 C CA . THR A 1 92 ? -5.432 14.316 -6.273 1.00 83.62 92 THR A CA 1
ATOM 712 C C . THR A 1 92 ? -4.521 13.115 -6.481 1.00 83.62 92 THR A C 1
ATOM 714 O O . THR A 1 92 ? -4.979 11.977 -6.491 1.00 83.62 92 THR A O 1
ATOM 717 N N . PHE A 1 93 ? -3.229 13.366 -6.683 1.00 86.81 93 PHE A N 1
ATOM 718 C CA . PHE A 1 93 ? -2.190 12.338 -6.725 1.00 86.81 93 PHE A CA 1
ATOM 719 C C . PHE A 1 93 ? -0.949 12.859 -6.010 1.00 86.81 93 PHE A C 1
ATOM 721 O O . PHE A 1 93 ? -0.435 13.924 -6.359 1.00 86.81 93 PHE A O 1
ATOM 728 N N . HIS A 1 94 ? -0.528 12.183 -4.950 1.00 90.19 94 HIS A N 1
ATOM 729 C CA . HIS A 1 94 ? 0.491 12.651 -4.017 1.00 90.19 94 HIS A CA 1
ATOM 730 C C . HIS A 1 94 ? 1.498 11.529 -3.793 1.00 90.19 94 HIS A C 1
ATOM 732 O O . HIS A 1 94 ? 1.121 10.403 -3.468 1.00 90.19 94 HIS A O 1
ATOM 738 N N . GLU A 1 95 ? 2.779 11.829 -3.975 1.00 88.50 95 GLU A N 1
ATOM 739 C CA . GLU A 1 95 ? 3.840 10.905 -3.583 1.00 88.50 95 GLU A CA 1
ATOM 740 C C . GLU A 1 95 ? 3.939 10.894 -2.057 1.00 88.50 95 GLU A C 1
ATOM 742 O O . GLU A 1 95 ? 3.907 11.945 -1.415 1.00 88.50 95 GLU A O 1
ATOM 747 N N . ILE A 1 96 ? 4.001 9.698 -1.483 1.00 88.56 96 ILE A N 1
ATOM 748 C CA . ILE A 1 96 ? 4.131 9.511 -0.043 1.00 88.56 96 ILE A CA 1
ATOM 749 C C . ILE A 1 96 ? 5.605 9.691 0.294 1.00 88.56 96 ILE A C 1
ATOM 751 O O . ILE A 1 96 ? 6.475 9.061 -0.314 1.00 88.56 96 ILE A O 1
ATOM 755 N N . THR A 1 97 ? 5.885 10.563 1.258 1.00 87.44 97 THR A N 1
ATOM 756 C CA . THR A 1 97 ? 7.262 10.831 1.659 1.00 87.44 97 THR A CA 1
ATOM 757 C C . THR A 1 97 ? 7.865 9.620 2.366 1.00 87.44 97 THR A C 1
ATOM 759 O O . THR A 1 97 ? 7.165 8.774 2.929 1.00 87.44 97 THR A O 1
ATOM 762 N N . GLU A 1 98 ? 9.193 9.532 2.359 1.00 85.38 98 GLU A N 1
ATOM 763 C CA . GLU A 1 98 ? 9.898 8.500 3.120 1.00 85.38 98 GLU A CA 1
ATOM 764 C C . GLU A 1 98 ? 9.542 8.554 4.613 1.00 85.38 98 GLU A C 1
ATOM 766 O O . GLU A 1 98 ? 9.338 7.512 5.233 1.00 85.38 98 GLU A O 1
ATOM 771 N N . GLU A 1 99 ? 9.408 9.760 5.170 1.00 85.62 99 GLU A N 1
ATOM 772 C CA . GLU A 1 99 ? 9.033 9.982 6.567 1.00 85.62 99 GLU A CA 1
ATOM 773 C C . GLU A 1 99 ? 7.648 9.404 6.880 1.00 85.62 99 GLU A C 1
ATOM 775 O O . GLU A 1 99 ? 7.504 8.639 7.836 1.00 85.62 99 GLU A O 1
ATOM 780 N N . ASP A 1 100 ? 6.654 9.667 6.028 1.00 83.69 100 ASP A N 1
ATOM 781 C CA . ASP A 1 100 ? 5.300 9.126 6.188 1.00 83.69 100 ASP A CA 1
ATOM 782 C C . ASP A 1 100 ? 5.283 7.591 6.105 1.00 83.69 100 ASP A C 1
ATOM 784 O O . ASP A 1 100 ? 4.591 6.921 6.878 1.00 83.69 100 ASP A O 1
ATOM 788 N N . MET A 1 101 ? 6.075 7.007 5.196 1.00 83.38 101 MET A N 1
ATOM 789 C CA . MET A 1 101 ? 6.215 5.551 5.090 1.00 83.38 101 MET A CA 1
ATOM 790 C C . MET A 1 101 ? 6.879 4.952 6.336 1.00 83.38 101 MET A C 1
ATOM 792 O O . MET A 1 101 ? 6.430 3.920 6.840 1.00 83.38 101 MET A O 1
ATOM 796 N N . GLN A 1 102 ? 7.925 5.594 6.864 1.00 82.19 102 GLN A N 1
ATOM 797 C CA . GLN A 1 102 ? 8.584 5.154 8.096 1.00 82.19 102 GLN A CA 1
ATOM 798 C C . GLN A 1 102 ? 7.634 5.226 9.293 1.00 82.19 102 GLN A C 1
ATOM 800 O O . GLN A 1 102 ? 7.572 4.281 10.085 1.00 82.19 102 GLN A O 1
ATOM 805 N N . LEU A 1 103 ? 6.864 6.312 9.401 1.00 80.69 103 LEU A N 1
ATOM 806 C CA . LEU A 1 103 ? 5.862 6.496 10.444 1.00 80.69 103 LEU A CA 1
ATOM 807 C C . LEU A 1 103 ? 4.809 5.380 10.383 1.00 80.69 103 LEU A C 1
ATOM 809 O O . LEU A 1 103 ? 4.523 4.742 11.398 1.00 80.69 103 LEU A O 1
ATOM 813 N N . ALA A 1 104 ? 4.303 5.064 9.188 1.00 77.88 104 ALA A N 1
ATOM 814 C CA . ALA A 1 104 ? 3.345 3.979 8.993 1.00 77.88 104 ALA A CA 1
ATOM 815 C C . ALA A 1 104 ? 3.898 2.614 9.447 1.00 77.88 104 ALA A C 1
ATOM 817 O O . ALA A 1 104 ? 3.210 1.882 10.159 1.00 77.88 104 ALA A O 1
ATOM 818 N N . VAL A 1 105 ? 5.149 2.283 9.101 1.00 77.06 105 VAL A N 1
ATOM 819 C CA . VAL A 1 105 ? 5.802 1.032 9.535 1.00 77.06 105 VAL A CA 1
ATOM 820 C C . VAL A 1 105 ? 6.006 0.993 11.052 1.00 77.06 105 VAL A C 1
ATOM 822 O O . VAL A 1 105 ? 5.798 -0.052 11.676 1.00 77.06 105 VAL A O 1
ATOM 825 N N . ALA A 1 106 ? 6.386 2.117 11.664 1.00 73.69 106 ALA A N 1
ATOM 826 C CA . ALA A 1 106 ? 6.590 2.217 13.107 1.00 73.69 106 ALA A CA 1
ATOM 827 C C . ALA A 1 106 ? 5.294 1.977 13.903 1.00 73.69 106 ALA A C 1
ATOM 829 O O . ALA A 1 106 ? 5.341 1.386 14.984 1.00 73.69 106 ALA A O 1
ATOM 830 N N . HIS A 1 107 ? 4.142 2.369 13.351 1.00 70.62 107 HIS A N 1
ATOM 831 C CA . HIS A 1 107 ? 2.829 2.181 13.973 1.00 70.62 107 HIS A CA 1
ATOM 832 C C . HIS A 1 107 ? 2.193 0.803 13.737 1.00 70.62 107 HIS A C 1
ATOM 834 O O . HIS A 1 107 ? 1.116 0.533 14.273 1.00 70.62 107 HIS A O 1
ATOM 840 N N . LEU A 1 108 ? 2.839 -0.099 12.990 1.00 66.19 108 LEU A N 1
ATOM 841 C CA . LEU A 1 108 ? 2.337 -1.466 12.836 1.00 66.19 108 LEU A CA 1
ATOM 842 C C . LEU A 1 108 ? 2.355 -2.210 14.175 1.00 66.19 108 LEU A C 1
ATOM 844 O O . LEU A 1 108 ? 3.339 -2.171 14.921 1.00 66.19 108 LEU A O 1
ATOM 848 N N . LEU A 1 109 ? 1.266 -2.932 14.451 1.00 64.06 109 LEU A N 1
ATOM 849 C CA . LEU A 1 109 ? 1.095 -3.676 15.694 1.00 64.06 109 LEU A CA 1
ATOM 850 C C . LEU A 1 109 ? 2.190 -4.754 15.842 1.00 64.06 109 LEU A C 1
ATOM 852 O O . LEU A 1 109 ? 2.371 -5.569 14.927 1.00 64.06 109 LEU A O 1
ATOM 856 N N . PRO A 1 110 ? 2.897 -4.820 16.989 1.00 62.47 110 PRO A N 1
ATOM 857 C CA . PRO A 1 110 ? 3.984 -5.780 17.197 1.00 62.47 110 PRO A CA 1
ATOM 858 C C . PRO A 1 110 ? 3.605 -7.248 17.033 1.00 62.47 110 PRO A C 1
ATOM 860 O O . PRO A 1 110 ? 4.426 -8.059 16.616 1.00 62.47 110 PRO A O 1
ATOM 863 N N . GLU A 1 111 ? 2.353 -7.574 17.335 1.00 60.94 111 GLU A N 1
ATOM 864 C CA . GLU A 1 111 ? 1.761 -8.904 17.183 1.00 60.94 111 GLU A CA 1
ATOM 865 C C . GLU A 1 111 ? 1.560 -9.339 15.722 1.00 60.94 111 GLU A C 1
ATOM 867 O O . GLU A 1 111 ? 1.357 -10.523 15.461 1.00 60.94 111 GLU A O 1
ATOM 872 N N . LYS A 1 112 ? 1.608 -8.403 14.764 1.00 59.47 112 LYS A N 1
ATOM 873 C CA . LYS A 1 112 ? 1.447 -8.677 13.327 1.00 59.47 112 LYS A CA 1
ATOM 874 C C . LYS A 1 112 ? 2.767 -8.660 12.578 1.00 59.47 112 LYS A C 1
ATOM 876 O O . LYS A 1 112 ? 2.941 -9.437 11.644 1.00 59.47 112 LYS A O 1
ATOM 881 N N . VAL A 1 113 ? 3.689 -7.788 12.986 1.00 62.25 113 VAL A N 1
ATOM 882 C CA . VAL A 1 113 ? 4.996 -7.651 12.341 1.00 62.25 113 VAL A CA 1
ATOM 883 C C . VAL A 1 113 ? 6.098 -7.704 13.402 1.00 62.25 113 VAL A C 1
ATOM 885 O O . VAL A 1 113 ? 6.260 -6.745 14.171 1.00 62.25 113 VAL A O 1
ATOM 888 N N . PRO A 1 114 ? 6.888 -8.797 13.446 1.00 75.88 114 PRO A N 1
ATOM 889 C CA . PRO A 1 114 ? 8.003 -8.931 14.373 1.00 75.88 114 PRO A CA 1
ATOM 890 C C . PRO A 1 114 ? 8.939 -7.723 14.323 1.00 75.88 114 PRO A C 1
ATOM 892 O O . PRO A 1 114 ? 9.162 -7.134 13.264 1.00 75.88 114 PRO A O 1
ATOM 895 N N . GLN A 1 115 ? 9.528 -7.364 15.468 1.00 77.75 115 GLN A N 1
ATOM 896 C CA . GLN A 1 115 ? 10.430 -6.209 15.555 1.00 77.75 115 GLN A CA 1
ATOM 897 C C . GLN A 1 115 ? 11.597 -6.312 14.563 1.00 77.75 115 GLN A C 1
ATOM 899 O O . GLN A 1 115 ? 11.954 -5.316 13.946 1.00 77.75 115 GLN A O 1
ATOM 904 N N . ALA A 1 116 ? 12.148 -7.514 14.360 1.00 73.31 116 ALA A N 1
ATOM 905 C CA . ALA A 1 116 ? 13.208 -7.748 13.381 1.00 73.31 116 ALA A CA 1
ATOM 906 C C . ALA A 1 116 ? 12.768 -7.374 11.954 1.00 73.31 116 ALA A C 1
ATOM 908 O O . ALA A 1 116 ? 13.484 -6.662 11.258 1.00 73.31 116 ALA A O 1
ATOM 909 N N . THR A 1 117 ? 11.561 -7.779 11.548 1.00 72.06 117 THR A N 1
ATOM 910 C CA . THR A 1 117 ? 10.980 -7.431 10.244 1.00 72.06 117 THR A CA 1
ATOM 911 C C . THR A 1 117 ? 10.761 -5.924 10.114 1.00 72.06 117 THR A C 1
ATOM 913 O O . THR A 1 117 ? 11.117 -5.347 9.091 1.00 72.06 117 THR A O 1
ATOM 916 N N . ARG A 1 118 ? 10.255 -5.262 11.166 1.00 74.88 118 ARG A N 1
ATOM 917 C CA . ARG A 1 118 ? 10.099 -3.797 11.184 1.00 74.88 118 ARG A CA 1
ATOM 918 C C . ARG A 1 118 ? 11.431 -3.065 11.041 1.00 74.88 118 ARG A C 1
ATOM 920 O O . ARG A 1 118 ? 11.514 -2.139 10.243 1.00 74.88 118 ARG A O 1
ATOM 927 N N . THR A 1 119 ? 12.473 -3.487 11.755 1.00 79.50 119 THR A N 1
ATOM 928 C CA . THR A 1 119 ? 13.818 -2.902 11.626 1.00 79.50 119 THR A CA 1
ATOM 929 C C . THR A 1 119 ? 14.332 -3.009 10.193 1.00 79.50 119 THR A C 1
ATOM 931 O O . THR A 1 119 ? 14.807 -2.017 9.644 1.00 79.50 119 THR A O 1
ATOM 934 N N . VAL A 1 120 ? 14.174 -4.179 9.568 1.00 77.62 120 VAL A N 1
ATOM 935 C CA . VAL A 1 120 ? 14.581 -4.399 8.175 1.00 77.62 120 VAL A CA 1
ATOM 936 C C . VAL A 1 120 ? 13.802 -3.495 7.219 1.00 77.62 120 VAL A C 1
ATOM 938 O O . VAL A 1 120 ? 14.405 -2.875 6.351 1.00 77.62 120 VAL A O 1
ATOM 941 N N . TRP A 1 121 ? 12.486 -3.355 7.388 1.00 79.19 121 TRP A N 1
ATOM 942 C CA . TRP A 1 121 ? 11.670 -2.468 6.549 1.00 79.19 121 TRP A CA 1
ATOM 943 C C . TRP A 1 121 ? 12.018 -0.987 6.723 1.00 79.19 121 TRP A C 1
ATOM 945 O O . TRP A 1 121 ? 12.068 -0.251 5.743 1.00 79.19 121 TRP A O 1
ATOM 955 N N . LEU A 1 122 ? 12.302 -0.537 7.945 1.00 82.56 122 LEU A N 1
ATOM 956 C CA . LEU A 1 122 ? 12.740 0.840 8.187 1.00 82.56 122 LEU A CA 1
ATOM 957 C C . LEU A 1 122 ? 14.107 1.116 7.554 1.00 82.56 122 LEU A C 1
ATOM 959 O O . LEU A 1 122 ? 14.306 2.164 6.945 1.00 82.56 122 LEU A O 1
ATOM 963 N N . GLU A 1 123 ? 15.046 0.177 7.661 1.00 81.06 123 GLU A N 1
ATOM 964 C CA . GLU A 1 123 ? 16.339 0.285 6.983 1.00 81.06 123 GLU A CA 1
ATOM 965 C C . GLU A 1 123 ? 16.184 0.264 5.456 1.00 81.06 123 GLU A C 1
ATOM 967 O O . GLU A 1 123 ? 16.880 0.988 4.748 1.00 81.06 123 GLU A O 1
ATOM 972 N N . PHE A 1 124 ? 15.232 -0.518 4.953 1.00 75.75 124 PHE A N 1
ATOM 973 C CA . PHE A 1 124 ? 14.900 -0.592 3.538 1.00 75.75 124 PHE A CA 1
ATOM 974 C C . PHE A 1 124 ? 14.392 0.743 2.981 1.00 75.75 124 PHE A C 1
ATOM 976 O O . PHE A 1 124 ? 14.880 1.205 1.947 1.00 75.75 124 PHE A O 1
ATOM 983 N N . LEU A 1 125 ? 13.466 1.388 3.697 1.00 80.62 125 LEU A N 1
ATOM 984 C CA . LEU A 1 125 ? 12.943 2.711 3.349 1.00 80.62 125 LEU A CA 1
ATOM 985 C C . LEU A 1 125 ? 14.051 3.768 3.337 1.00 80.62 125 LEU A C 1
ATOM 987 O O . LEU A 1 125 ? 14.170 4.501 2.361 1.00 80.62 125 LEU A O 1
ATOM 991 N N . ARG A 1 126 ? 14.931 3.764 4.348 1.00 81.19 126 ARG A N 1
ATOM 992 C CA . ARG A 1 126 ? 16.077 4.691 4.448 1.00 81.19 126 ARG A CA 1
ATOM 993 C C . ARG A 1 126 ? 17.077 4.599 3.304 1.00 81.19 126 ARG A C 1
ATOM 995 O O . ARG A 1 126 ? 17.850 5.525 3.083 1.00 81.19 126 ARG A O 1
ATOM 1002 N N . ARG A 1 127 ? 17.109 3.467 2.601 1.00 78.56 127 ARG A N 1
ATOM 1003 C CA . ARG A 1 127 ? 17.972 3.262 1.4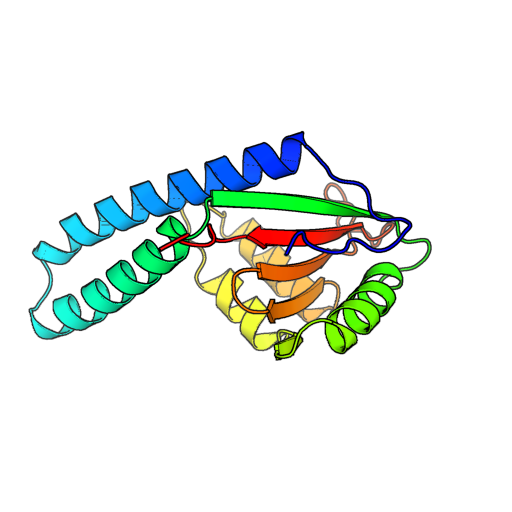30 1.00 78.56 127 ARG A CA 1
ATOM 1004 C C . ARG A 1 127 ? 17.306 3.699 0.120 1.00 78.56 127 ARG A C 1
ATOM 1006 O O . ARG A 1 127 ? 17.916 3.540 -0.930 1.00 78.56 127 ARG A O 1
ATOM 1013 N N . GLY A 1 128 ? 16.080 4.231 0.167 1.00 74.12 128 GLY A N 1
ATOM 1014 C CA . GLY A 1 128 ? 15.325 4.646 -1.019 1.00 74.12 128 GLY A CA 1
ATOM 1015 C C . GLY A 1 128 ? 14.797 3.472 -1.846 1.00 74.12 128 GLY A C 1
ATOM 1016 O O . GLY A 1 128 ? 14.468 3.635 -3.019 1.00 74.12 128 GLY A O 1
ATOM 1017 N N . ASN A 1 129 ? 14.723 2.276 -1.256 1.00 76.31 129 ASN A N 1
ATOM 1018 C CA . ASN A 1 129 ? 14.396 1.061 -1.998 1.00 76.31 129 ASN A CA 1
ATOM 1019 C C . ASN A 1 129 ? 12.885 0.785 -2.118 1.00 76.31 129 ASN A C 1
ATOM 1021 O O . ASN A 1 129 ? 12.480 -0.242 -2.668 1.00 76.31 129 ASN A O 1
ATOM 1025 N N . ALA A 1 130 ? 12.049 1.675 -1.587 1.00 80.31 130 ALA A N 1
ATOM 1026 C CA . ALA A 1 130 ? 10.611 1.638 -1.788 1.00 80.31 130 ALA A CA 1
ATOM 1027 C C . ALA A 1 130 ? 10.117 3.019 -2.195 1.00 80.31 130 ALA A C 1
ATOM 1029 O O . ALA A 1 130 ? 10.656 4.039 -1.759 1.00 80.31 130 ALA A O 1
ATOM 1030 N N . ARG A 1 131 ? 9.067 3.043 -3.007 1.00 85.00 131 ARG A N 1
ATOM 1031 C CA . ARG A 1 131 ? 8.362 4.274 -3.365 1.00 85.00 131 ARG A CA 1
ATOM 1032 C C . ARG A 1 131 ? 6.877 4.026 -3.319 1.00 85.00 131 ARG A C 1
ATOM 1034 O O . ARG A 1 131 ? 6.428 2.937 -3.681 1.00 85.00 131 ARG A O 1
ATOM 1041 N N . ALA A 1 132 ? 6.135 5.037 -2.893 1.00 87.62 132 ALA A N 1
ATOM 1042 C CA . ALA A 1 132 ? 4.696 4.956 -2.833 1.00 87.62 132 ALA A CA 1
ATOM 1043 C C . ALA A 1 132 ? 4.039 6.270 -3.242 1.00 87.62 132 ALA A C 1
ATOM 1045 O O . ALA A 1 132 ? 4.555 7.354 -2.977 1.00 87.62 132 ALA A O 1
ATOM 1046 N N . ALA A 1 133 ? 2.868 6.165 -3.849 1.00 88.88 133 ALA A N 1
ATOM 1047 C CA . ALA A 1 133 ? 2.016 7.298 -4.148 1.00 88.88 133 ALA A CA 1
ATOM 1048 C C . ALA A 1 133 ? 0.556 6.930 -3.940 1.00 88.88 133 ALA A C 1
ATOM 1050 O O . ALA A 1 133 ? 0.157 5.771 -4.068 1.00 88.88 133 ALA A O 1
ATOM 1051 N N . LEU A 1 134 ? -0.250 7.938 -3.642 1.00 87.69 134 LEU A N 1
ATOM 1052 C CA . LEU A 1 134 ? -1.678 7.798 -3.466 1.00 87.69 134 LEU A CA 1
ATOM 1053 C C . LEU A 1 134 ? -2.411 8.798 -4.340 1.00 87.69 134 LEU A C 1
ATOM 1055 O O . LEU A 1 134 ? -2.097 9.983 -4.318 1.00 87.69 134 LEU A O 1
ATOM 1059 N N . GLY A 1 135 ? -3.445 8.342 -5.033 1.00 84.50 135 GLY A N 1
ATOM 1060 C CA . GLY A 1 135 ? -4.397 9.238 -5.658 1.00 84.50 135 GLY A CA 1
ATOM 1061 C C . GLY A 1 135 ? -5.841 8.842 -5.436 1.00 84.50 135 GLY A C 1
ATOM 1062 O O . GLY A 1 135 ? -6.153 7.699 -5.093 1.00 84.50 135 GLY A O 1
ATOM 1063 N N . MET A 1 136 ? -6.729 9.811 -5.620 1.00 81.75 136 MET A N 1
ATOM 1064 C CA . MET A 1 136 ? -8.167 9.629 -5.492 1.00 81.75 136 MET A CA 1
ATOM 1065 C C . MET A 1 136 ? -8.907 10.330 -6.629 1.00 81.75 136 MET A C 1
ATOM 1067 O O . MET A 1 136 ? -8.569 11.443 -7.025 1.00 81.75 136 MET A O 1
ATOM 1071 N N . SER A 1 137 ? -9.966 9.691 -7.116 1.00 75.75 137 SER A N 1
ATOM 1072 C CA . SER A 1 137 ? -10.943 10.287 -8.025 1.00 75.75 137 SER A CA 1
ATOM 1073 C C . SER A 1 137 ? -12.335 9.800 -7.649 1.00 75.75 137 SER A C 1
ATOM 1075 O O . SER A 1 137 ? -12.660 8.631 -7.853 1.00 75.75 137 SER A O 1
ATOM 1077 N N . GLY A 1 138 ? -13.150 10.684 -7.066 1.00 74.44 138 GLY A N 1
ATOM 1078 C CA . GLY A 1 138 ? -14.502 10.352 -6.612 1.00 74.44 138 GLY A CA 1
ATOM 1079 C C . GLY A 1 138 ? -14.518 9.146 -5.666 1.00 74.44 138 GLY A C 1
ATOM 1080 O O . GLY A 1 138 ? -14.186 9.276 -4.490 1.00 74.44 138 GLY A O 1
ATOM 1081 N N . THR A 1 139 ? -14.900 7.984 -6.198 1.00 73.56 139 THR A N 1
ATOM 1082 C CA . THR A 1 139 ? -15.034 6.705 -5.483 1.00 73.56 139 THR A CA 1
ATOM 1083 C C . THR A 1 139 ? -13.826 5.772 -5.616 1.00 73.56 139 THR A C 1
ATOM 1085 O O . THR A 1 139 ? -13.772 4.741 -4.944 1.00 73.56 139 THR A O 1
ATOM 1088 N N . THR A 1 140 ? -12.857 6.093 -6.474 1.00 72.94 140 THR A N 1
ATOM 1089 C CA . THR A 1 140 ? -11.687 5.244 -6.722 1.00 72.94 140 THR A CA 1
ATOM 1090 C C . THR A 1 140 ? -10.470 5.815 -6.013 1.00 72.94 140 THR A C 1
ATOM 1092 O O . THR A 1 140 ? -10.120 6.983 -6.192 1.00 72.94 140 THR A O 1
ATOM 1095 N N . ARG A 1 141 ? -9.793 4.981 -5.227 1.00 77.06 141 ARG A N 1
ATOM 1096 C CA . ARG A 1 141 ? -8.489 5.277 -4.630 1.00 77.06 141 ARG A CA 1
ATOM 1097 C C . ARG A 1 141 ? -7.452 4.356 -5.252 1.00 77.06 141 ARG A C 1
ATOM 1099 O O . ARG A 1 141 ? -7.655 3.148 -5.305 1.00 77.06 141 ARG A O 1
ATOM 1106 N N . VAL A 1 142 ? -6.342 4.931 -5.688 1.00 81.19 142 VAL A N 1
ATOM 1107 C CA . VAL A 1 142 ? -5.185 4.207 -6.216 1.00 81.19 142 VAL A CA 1
ATOM 1108 C C . VAL A 1 142 ? -4.026 4.409 -5.258 1.00 81.19 142 VAL A C 1
ATOM 1110 O O . VAL A 1 142 ? -3.701 5.536 -4.900 1.00 81.19 142 VAL A O 1
ATOM 1113 N N . CYS A 1 143 ? -3.411 3.318 -4.835 1.00 84.25 143 CYS A N 1
ATOM 1114 C CA . CYS A 1 143 ? -2.162 3.282 -4.100 1.00 84.25 143 CYS A CA 1
ATOM 1115 C C . CYS A 1 143 ? -1.139 2.555 -4.970 1.00 84.25 143 CYS A C 1
ATOM 1117 O O . CYS A 1 143 ? -1.304 1.382 -5.294 1.00 84.25 143 CYS A O 1
ATOM 1119 N N . LEU A 1 144 ? -0.102 3.269 -5.374 1.00 83.88 144 LEU A N 1
ATOM 1120 C CA . LEU A 1 144 ? 1.033 2.719 -6.091 1.00 83.88 144 LEU A CA 1
ATOM 1121 C C . LEU A 1 144 ? 2.137 2.458 -5.075 1.00 83.88 144 LEU A C 1
ATOM 1123 O O . LEU A 1 144 ? 2.458 3.355 -4.304 1.00 83.88 144 LEU A O 1
ATOM 1127 N N . LEU A 1 145 ? 2.717 1.266 -5.071 1.00 82.19 145 LEU A N 1
ATOM 1128 C CA . LEU A 1 145 ? 3.782 0.886 -4.153 1.00 82.19 145 LEU A CA 1
ATOM 1129 C C . LEU A 1 145 ? 4.763 -0.017 -4.882 1.00 82.19 145 LEU A C 1
ATOM 1131 O O . LEU A 1 145 ? 4.352 -1.015 -5.456 1.00 82.19 145 LEU A O 1
ATOM 1135 N N . THR A 1 146 ? 6.053 0.281 -4.841 1.00 77.50 146 THR A N 1
ATOM 1136 C CA . THR A 1 146 ? 7.062 -0.610 -5.420 1.00 77.50 146 THR A CA 1
ATOM 1137 C C . THR A 1 146 ? 8.129 -0.970 -4.403 1.00 77.50 146 THR A C 1
ATOM 1139 O O . THR A 1 146 ? 8.478 -0.159 -3.539 1.00 77.50 146 THR A O 1
ATOM 1142 N N . PHE A 1 147 ? 8.626 -2.199 -4.513 1.00 71.44 147 PHE A N 1
ATOM 1143 C CA . PHE A 1 147 ? 9.704 -2.737 -3.694 1.00 71.44 147 PHE A CA 1
ATOM 1144 C C . PHE A 1 147 ? 10.782 -3.320 -4.605 1.00 71.44 147 PHE A C 1
ATOM 1146 O O . PHE A 1 147 ? 10.486 -4.148 -5.467 1.00 71.44 147 PHE A O 1
ATOM 1153 N N . TYR A 1 148 ? 12.038 -2.941 -4.373 1.00 67.81 148 TYR A N 1
ATOM 1154 C CA . TYR A 1 148 ? 13.175 -3.397 -5.179 1.00 67.81 148 TYR A CA 1
ATOM 1155 C C . TYR A 1 148 ? 14.027 -4.455 -4.451 1.00 67.81 148 TYR A C 1
ATOM 1157 O O . TYR A 1 148 ? 15.208 -4.217 -4.199 1.00 67.81 148 TYR A O 1
ATOM 1165 N N . VAL A 1 149 ? 13.450 -5.601 -4.051 1.00 55.03 149 VAL A N 1
ATOM 1166 C CA . VAL A 1 149 ? 14.195 -6.669 -3.340 1.00 55.03 149 VAL A CA 1
ATOM 1167 C C . VAL A 1 149 ? 13.809 -8.096 -3.690 1.00 55.03 149 VAL A C 1
ATOM 1169 O O . VAL A 1 149 ? 12.640 -8.447 -3.808 1.00 55.03 149 VAL A O 1
ATOM 1172 N N . ASP A 1 150 ? 14.827 -8.953 -3.665 1.00 55.66 150 ASP A N 1
ATOM 1173 C CA . ASP A 1 150 ? 14.713 -10.387 -3.428 1.00 55.66 150 ASP A CA 1
ATOM 1174 C C . ASP A 1 150 ? 14.399 -10.645 -1.941 1.00 55.66 150 ASP A C 1
ATOM 1176 O O . ASP A 1 150 ? 15.236 -10.409 -1.073 1.00 55.66 150 ASP A O 1
ATOM 1180 N N . LEU A 1 151 ? 13.187 -11.112 -1.621 1.00 45.47 151 LEU A N 1
ATOM 1181 C CA . LEU A 1 151 ? 12.754 -11.324 -0.228 1.00 45.47 151 LEU A CA 1
ATOM 1182 C C . LEU A 1 151 ? 13.624 -12.328 0.566 1.00 45.47 151 LEU A C 1
ATOM 1184 O O . LEU A 1 151 ? 13.818 -12.104 1.761 1.00 45.47 151 LEU A O 1
ATOM 1188 N N . PRO A 1 152 ? 14.163 -13.411 -0.034 1.00 53.00 152 PRO A N 1
ATOM 1189 C CA . PRO A 1 152 ? 15.083 -14.314 0.663 1.00 53.00 152 PRO A CA 1
ATOM 1190 C C . PRO A 1 152 ? 16.470 -13.729 0.974 1.00 53.00 152 PRO A C 1
ATOM 1192 O O . PRO A 1 152 ? 17.052 -14.076 2.001 1.00 53.00 152 PRO A O 1
ATOM 1195 N N . THR A 1 153 ? 17.026 -12.887 0.095 1.00 52.06 153 THR A N 1
ATOM 1196 C CA . THR A 1 153 ? 18.428 -12.423 0.192 1.00 52.06 153 THR A CA 1
ATOM 1197 C C . THR A 1 153 ? 18.591 -10.934 0.490 1.00 52.06 153 THR A C 1
ATOM 1199 O O . THR A 1 153 ? 19.704 -10.491 0.765 1.00 52.06 153 THR A O 1
ATOM 1202 N N . PHE A 1 154 ? 17.511 -10.152 0.434 1.00 47.19 154 PHE A N 1
ATOM 1203 C CA . PHE A 1 154 ? 17.501 -8.684 0.489 1.00 47.19 154 PHE A CA 1
ATOM 1204 C C . PHE A 1 154 ? 18.403 -7.999 -0.552 1.00 47.19 154 PHE A C 1
ATOM 1206 O O . PHE A 1 154 ? 18.705 -6.810 -0.433 1.00 47.19 154 PHE A O 1
ATOM 1213 N N . ALA A 1 155 ? 18.829 -8.726 -1.586 1.00 45.09 155 ALA A N 1
ATOM 1214 C CA . ALA A 1 155 ? 19.540 -8.158 -2.718 1.00 45.09 155 ALA A CA 1
ATOM 1215 C C . ALA A 1 155 ? 18.569 -7.373 -3.613 1.00 45.09 155 ALA A C 1
ATOM 1217 O O . ALA A 1 155 ? 17.412 -7.765 -3.769 1.00 45.09 155 ALA A O 1
ATOM 1218 N N . LEU A 1 156 ? 19.049 -6.294 -4.237 1.00 45.12 156 LEU A N 1
ATOM 1219 C CA . LEU A 1 156 ? 18.321 -5.612 -5.308 1.00 45.12 156 LEU A CA 1
ATOM 1220 C C . LEU A 1 156 ? 18.112 -6.604 -6.465 1.00 45.12 156 LEU A C 1
ATOM 1222 O O . LEU A 1 156 ? 19.068 -7.004 -7.129 1.00 45.12 156 LEU A O 1
ATOM 1226 N N . ARG A 1 157 ? 16.864 -7.018 -6.681 1.00 51.00 157 ARG A N 1
ATOM 1227 C CA . ARG A 1 157 ? 16.396 -7.756 -7.862 1.00 51.00 157 ARG A CA 1
ATOM 1228 C C . ARG A 1 157 ? 15.196 -7.023 -8.449 1.00 51.00 157 ARG A C 1
ATOM 1230 O O . ARG A 1 157 ? 14.605 -6.202 -7.752 1.00 51.00 157 ARG A O 1
ATOM 1237 N N . GLU A 1 158 ? 14.913 -7.315 -9.719 1.00 52.50 158 GLU A N 1
ATOM 1238 C CA . GLU A 1 158 ? 13.760 -6.846 -10.503 1.00 52.50 158 GLU A CA 1
ATOM 1239 C C . GLU A 1 158 ? 12.588 -6.409 -9.615 1.00 52.50 158 GLU A C 1
ATOM 1241 O O . GLU A 1 158 ? 12.039 -7.192 -8.835 1.00 52.50 158 GLU A O 1
ATOM 1246 N N . GLY A 1 159 ? 12.275 -5.115 -9.689 1.00 58.59 159 GLY A N 1
ATOM 1247 C CA . GLY A 1 159 ? 11.251 -4.487 -8.876 1.00 58.59 159 GLY A CA 1
ATOM 1248 C C . GLY A 1 159 ? 9.875 -4.941 -9.318 1.00 58.59 159 GLY A C 1
ATOM 1249 O O . GLY A 1 159 ? 9.561 -4.957 -10.504 1.00 58.59 159 GLY A O 1
ATOM 1250 N N . THR A 1 160 ? 9.033 -5.316 -8.365 1.00 67.06 160 THR A N 1
ATOM 1251 C CA . THR A 1 160 ? 7.606 -5.460 -8.649 1.00 67.06 160 THR A CA 1
ATOM 1252 C C . THR A 1 160 ? 6.916 -4.206 -8.153 1.00 67.06 160 THR A C 1
ATOM 1254 O O . THR A 1 160 ? 6.855 -3.967 -6.944 1.00 67.06 160 THR A O 1
ATOM 1257 N N . THR A 1 161 ? 6.346 -3.437 -9.078 1.00 70.44 161 THR A N 1
ATOM 1258 C CA . THR A 1 161 ? 5.407 -2.384 -8.699 1.00 70.44 161 THR A CA 1
ATOM 1259 C C . THR A 1 161 ? 4.036 -3.010 -8.469 1.00 70.44 161 THR A C 1
ATOM 1261 O O . THR A 1 161 ? 3.445 -3.618 -9.362 1.00 70.44 161 THR A O 1
ATOM 1264 N N . LEU A 1 162 ? 3.526 -2.853 -7.253 1.00 70.69 162 LEU A N 1
ATOM 1265 C CA . LEU A 1 162 ? 2.165 -3.170 -6.859 1.00 70.69 162 LEU A CA 1
ATOM 1266 C C . LEU A 1 162 ? 1.277 -1.943 -7.052 1.00 70.69 162 LEU A C 1
ATOM 1268 O O . LEU A 1 162 ? 1.495 -0.886 -6.461 1.00 70.69 162 LEU A O 1
ATOM 1272 N N . VAL A 1 163 ? 0.232 -2.100 -7.855 1.00 73.62 163 VAL A N 1
ATOM 1273 C CA . VAL A 1 163 ? -0.853 -1.123 -7.947 1.00 73.62 163 VAL A CA 1
ATOM 1274 C C . VAL A 1 163 ? -2.027 -1.688 -7.176 1.00 73.62 163 VAL A C 1
ATOM 1276 O O . VAL A 1 16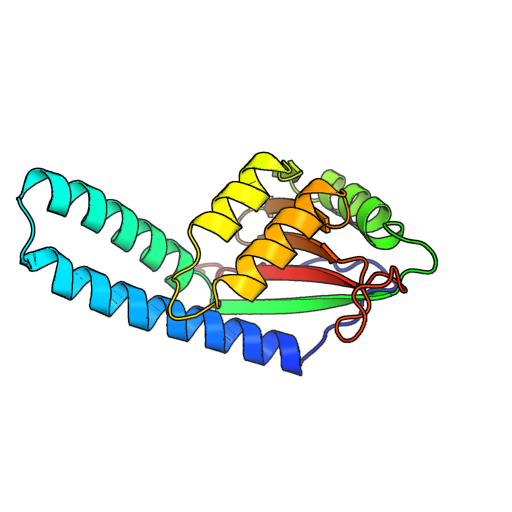3 ? -2.561 -2.732 -7.535 1.00 73.62 163 VAL A O 1
ATOM 1279 N N . ILE A 1 164 ? -2.422 -1.015 -6.109 1.00 78.56 164 ILE A N 1
ATOM 1280 C CA . ILE A 1 164 ? -3.609 -1.348 -5.336 1.00 78.56 164 ILE A CA 1
ATOM 1281 C C . ILE A 1 164 ? -4.667 -0.322 -5.684 1.00 78.56 164 ILE A C 1
ATOM 1283 O O . ILE A 1 164 ? -4.463 0.874 -5.490 1.00 78.56 164 ILE A O 1
ATOM 1287 N N . ALA A 1 165 ? -5.813 -0.776 -6.157 1.00 76.00 165 ALA A N 1
ATOM 1288 C CA . ALA A 1 165 ? -6.931 0.105 -6.412 1.00 76.00 165 ALA A CA 1
ATOM 1289 C C . ALA A 1 165 ? -8.173 -0.370 -5.688 1.00 76.00 165 ALA A C 1
ATOM 1291 O O . ALA A 1 165 ? -8.487 -1.561 -5.653 1.00 76.00 165 ALA A O 1
ATOM 1292 N N . THR A 1 166 ? -8.867 0.593 -5.102 1.00 73.38 166 THR A N 1
ATOM 1293 C CA . THR A 1 166 ? -10.059 0.347 -4.310 1.00 73.38 166 THR A CA 1
ATOM 1294 C C . THR A 1 166 ? -11.196 1.210 -4.817 1.00 73.38 166 THR A C 1
ATOM 1296 O O . THR A 1 166 ? -11.039 2.428 -4.919 1.00 73.38 166 THR A O 1
ATOM 1299 N N . GLU A 1 167 ? -12.331 0.588 -5.112 1.00 66.94 167 GLU A N 1
ATOM 1300 C CA . GLU A 1 167 ? -13.555 1.269 -5.529 1.00 66.94 167 GLU A CA 1
ATOM 1301 C C . GLU A 1 167 ? -14.580 1.229 -4.390 1.00 66.94 167 GLU A C 1
ATOM 1303 O O . GLU A 1 167 ? -14.729 0.213 -3.709 1.00 66.94 167 GLU A O 1
ATOM 1308 N N . THR A 1 168 ? -15.278 2.348 -4.190 1.00 59.09 168 THR A N 1
ATOM 1309 C CA . THR A 1 168 ? -16.524 2.413 -3.409 1.00 59.09 168 THR A CA 1
ATOM 1310 C C . THR A 1 168 ? -17.720 2.206 -4.339 1.00 59.09 168 THR A C 1
ATOM 1312 O O . THR A 1 168 ? -17.665 2.673 -5.486 1.00 59.09 168 THR A O 1
ATOM 1315 N N . PRO A 1 169 ? -18.827 1.599 -3.872 1.00 51.41 169 PRO A N 1
ATOM 1316 C CA . PRO A 1 169 ? -20.052 1.538 -4.652 1.00 51.41 169 PRO A CA 1
ATOM 1317 C C . PRO A 1 169 ? -20.502 2.956 -4.988 1.00 51.41 169 PRO A C 1
ATOM 1319 O O . PRO A 1 169 ? -20.506 3.862 -4.148 1.00 51.41 169 PRO A O 1
ATOM 1322 N N . THR A 1 170 ? -20.928 3.144 -6.232 1.00 47.88 170 THR A N 1
ATOM 1323 C CA . THR A 1 170 ? -21.770 4.287 -6.569 1.00 47.88 170 THR A CA 1
ATOM 1324 C C . THR A 1 170 ? -23.112 4.010 -5.906 1.00 47.88 170 THR A C 1
ATOM 1326 O O . THR A 1 170 ? -23.806 3.072 -6.295 1.00 47.88 170 THR A O 1
ATOM 1329 N N . GLN A 1 171 ? -23.468 4.771 -4.867 1.00 44.75 171 GLN A N 1
ATOM 1330 C CA . GLN A 1 171 ? -24.848 4.772 -4.394 1.00 44.75 171 GLN A CA 1
ATOM 1331 C C . GLN A 1 171 ? -25.697 5.344 -5.531 1.00 44.75 171 GLN A C 1
ATOM 1333 O O . GLN A 1 171 ? -25.752 6.555 -5.730 1.00 44.75 171 GLN A O 1
ATOM 1338 N N . ASN A 1 172 ? -26.293 4.459 -6.329 1.00 37.22 172 ASN A N 1
ATOM 1339 C CA . ASN A 1 172 ? -27.392 4.832 -7.202 1.00 37.22 172 ASN A CA 1
ATOM 1340 C C . ASN A 1 172 ? -28.552 5.213 -6.273 1.00 37.22 172 ASN A C 1
ATOM 1342 O O . ASN A 1 172 ? -29.192 4.334 -5.696 1.00 37.22 172 ASN A O 1
ATOM 1346 N N . HIS A 1 173 ? -28.719 6.519 -6.061 1.00 35.88 173 HIS A N 1
ATOM 1347 C CA . HIS A 1 173 ? -29.920 7.107 -5.476 1.00 35.88 173 HIS A CA 1
ATOM 1348 C C . HIS A 1 173 ? -31.105 6.973 -6.432 1.00 35.88 173 HIS A C 1
ATOM 1350 O O . HIS A 1 173 ? -30.895 7.151 -7.655 1.00 35.88 173 HIS A O 1
#

Sequence (173 aa):
MALEIPDGVVRDAALSEHAVRIAQMVQEQMARLQQMTATMAADAQVVVNQAIEEAMARLDRLERIDVYRAEESAPGEAYERLAAFYRTMLPTFHEITEEDMQLAVAHLLPEKVPQATRTVWLEFLRRGNARAALGMSGTTRVCLLTFYVDLPTFALREGTTLVIATETPTQNH

Organism: NCBI:txid2044937

Foldseek 3Di:
DPDDDDPQKAWDPVVFVVVLVVLVVVLVVLVVVLVVLVPPDPVVSVVSNVVSVVSNVVSVQFPGKIKIKHWDPDQCPVVVVVLVVVVVVFPDKFKQDLVNVLVVLVPDDCVVAPPVRSVVVNVQSVVVQKTWMWGDDDFKIKIWIKGQADPVPRDGDTIIIMIIMTGGDDPPD

pLDDT: mean 73.75, std 11.04, range [35.88, 90.19]

Radius of gyration: 17.69 Å; chains: 1; bounding box: 50×30×51 Å

Secondary structure (DSSP, 8-state):
-PPP--TTEEE-HHHHHHHHHHHHHHHHHHHHHHHHGGGS-HHHHHHHHHHHHHHHHHHHT-SEEEEEEEE-SSTTHHHHHHHHHHHHH-SEEEEEPHHHHHHHHHTS-TTTS-HHHHHHHHHHHHTT-EEEEEEEETTEEEEEEEE---TTT------EEEEEEEE------